Protein AF-A0A800EQT8-F1 (afdb_monomer)

Sequence (87 aa):
APVAWRGALPTTYHLGPGPATVRVHLEFDWNLEPAYNVIARMEGSEYPDEWVIRGNHRDGWAMGAADPASGHVAMMEEARAIGELAR

Secondary structure (DSSP, 8-state):
--GGG--SSSS-------SPPP----------------------SS-TTS----------SSS-IIIIIHHHHHHHHHHHHHHHHT-

Structure (mmCIF, N/CA/C/O backbone):
data_AF-A0A800EQT8-F1
#
_entry.id   AF-A0A800EQT8-F1
#
loop_
_atom_site.group_PDB
_atom_site.id
_atom_site.type_symbol
_atom_site.label_atom_id
_atom_site.label_alt_id
_atom_site.label_comp_id
_atom_site.label_asym_id
_atom_site.label_entity_id
_atom_site.label_seq_id
_atom_site.pdbx_PDB_ins_code
_atom_site.Cartn_x
_atom_site.Cartn_y
_atom_site.Cartn_z
_atom_site.occupancy
_atom_site.B_iso_or_equiv
_atom_site.auth_seq_id
_atom_site.auth_comp_id
_atom_site.auth_asym_id
_atom_site.auth_atom_id
_atom_site.pdbx_PDB_model_num
ATOM 1 N N . ALA A 1 1 ? 4.406 0.671 -33.417 1.00 93.50 1 ALA A N 1
ATOM 2 C CA . ALA A 1 1 ? 3.564 -0.272 -32.653 1.00 93.50 1 ALA A CA 1
ATOM 3 C C . ALA A 1 1 ? 2.098 -0.131 -33.082 1.00 93.50 1 ALA A C 1
ATOM 5 O O . ALA A 1 1 ? 1.743 0.942 -33.593 1.00 93.50 1 ALA A O 1
ATOM 6 N N . PRO A 1 2 ? 1.258 -1.173 -32.913 1.00 96.69 2 PRO A N 1
ATOM 7 C CA . PRO A 1 2 ? -0.198 -1.081 -33.065 1.00 96.69 2 PRO A CA 1
ATOM 8 C C . PRO A 1 2 ? -0.767 0.115 -32.297 1.00 96.69 2 PRO A C 1
ATOM 10 O O . PRO A 1 2 ? -0.197 0.509 -31.283 1.00 96.69 2 PRO A O 1
ATOM 13 N N . VAL A 1 3 ? -1.864 0.710 -32.773 1.00 96.06 3 VAL A N 1
ATOM 14 C CA . VAL A 1 3 ? -2.421 1.949 -32.191 1.00 96.06 3 VAL A CA 1
ATOM 15 C C . VAL A 1 3 ? -2.694 1.803 -30.692 1.00 96.06 3 VAL A C 1
ATOM 17 O O . VAL A 1 3 ? -2.278 2.663 -29.926 1.00 96.06 3 VAL A O 1
ATOM 20 N N . ALA A 1 4 ? -3.272 0.675 -30.270 1.00 97.56 4 ALA A N 1
ATOM 21 C CA . ALA A 1 4 ? -3.582 0.395 -28.866 1.00 97.56 4 ALA A CA 1
ATOM 22 C C . ALA A 1 4 ? -2.350 0.227 -27.946 1.00 97.56 4 ALA A C 1
ATOM 24 O O . ALA A 1 4 ? -2.510 0.129 -26.738 1.00 97.56 4 ALA A O 1
ATOM 25 N N . TRP A 1 5 ? -1.131 0.171 -28.498 1.00 96.75 5 TRP A N 1
ATOM 26 C CA . TRP A 1 5 ? 0.125 -0.042 -27.759 1.00 96.75 5 TRP A CA 1
ATOM 27 C C . TRP A 1 5 ? 1.007 1.216 -27.707 1.00 96.75 5 TRP A C 1
ATOM 29 O O . TRP A 1 5 ? 2.136 1.169 -27.221 1.00 96.75 5 TRP A O 1
ATOM 39 N N . ARG A 1 6 ? 0.547 2.335 -28.276 1.00 96.94 6 ARG A N 1
ATOM 40 C CA . ARG A 1 6 ? 1.291 3.600 -28.269 1.00 96.94 6 ARG A CA 1
ATOM 41 C C . ARG A 1 6 ? 0.947 4.378 -27.005 1.00 96.94 6 ARG A C 1
ATOM 43 O O . ARG A 1 6 ? -0.226 4.542 -26.689 1.00 96.94 6 ARG A O 1
ATOM 50 N N . GLY A 1 7 ? 1.968 4.876 -26.317 1.00 95.88 7 GLY A N 1
ATOM 51 C CA . GLY A 1 7 ? 1.804 5.873 -25.260 1.00 95.88 7 GLY A CA 1
ATOM 52 C C . GLY A 1 7 ? 1.959 7.302 -25.792 1.00 95.88 7 GLY A C 1
ATOM 53 O O . GLY A 1 7 ? 1.977 7.530 -27.001 1.00 95.88 7 GLY A O 1
ATOM 54 N N . ALA A 1 8 ? 2.100 8.260 -24.877 1.00 97.06 8 ALA A N 1
ATOM 55 C CA . ALA A 1 8 ? 2.183 9.689 -25.187 1.00 97.06 8 ALA A CA 1
ATOM 56 C C . ALA A 1 8 ? 3.619 10.256 -25.206 1.00 97.06 8 ALA A C 1
ATOM 58 O O . ALA A 1 8 ? 3.797 11.472 -25.184 1.00 97.06 8 ALA A O 1
ATOM 59 N N . LEU A 1 9 ? 4.656 9.410 -25.220 1.00 97.06 9 LEU A N 1
ATOM 60 C CA . LEU A 1 9 ? 6.036 9.893 -25.315 1.00 97.06 9 LEU A CA 1
ATOM 61 C C . LEU A 1 9 ? 6.323 10.424 -26.730 1.00 97.06 9 LEU A C 1
ATOM 63 O O . LEU A 1 9 ? 5.840 9.842 -27.705 1.00 97.06 9 LEU A O 1
ATOM 67 N N . PRO A 1 10 ? 7.154 11.474 -26.873 1.00 96.56 10 PRO A N 1
ATOM 68 C CA . PRO A 1 10 ? 7.502 12.065 -28.165 1.00 96.56 10 PRO A CA 1
ATOM 69 C C . PRO A 1 10 ? 8.552 11.221 -28.913 1.00 96.56 10 PRO A C 1
ATOM 71 O O . PRO A 1 10 ? 9.616 11.702 -29.288 1.00 96.56 10 PRO A O 1
ATOM 74 N N . THR A 1 11 ? 8.273 9.933 -29.107 1.00 94.06 11 THR A N 1
ATOM 75 C CA . THR A 1 11 ? 9.129 8.993 -29.837 1.00 94.06 11 THR A CA 1
ATOM 76 C C . THR A 1 11 ? 8.291 7.962 -30.587 1.00 94.06 11 THR A C 1
ATOM 78 O O . THR A 1 11 ? 7.142 7.684 -30.238 1.00 94.06 11 THR A O 1
ATOM 81 N N . THR A 1 12 ? 8.867 7.362 -31.629 1.00 94.69 12 THR A N 1
ATOM 82 C CA . THR A 1 12 ? 8.211 6.254 -32.326 1.00 94.69 12 THR A CA 1
ATOM 83 C C . THR A 1 12 ? 8.304 4.996 -31.469 1.00 94.69 12 THR A C 1
ATOM 85 O O . THR A 1 12 ? 9.384 4.510 -31.151 1.00 94.69 12 THR A O 1
ATOM 88 N N . TYR A 1 13 ? 7.152 4.436 -31.109 1.00 96.12 13 TYR A N 1
ATOM 89 C CA . TYR A 1 13 ? 7.083 3.186 -30.358 1.00 96.12 13 TYR A CA 1
ATOM 90 C C . TYR A 1 13 ? 7.397 2.008 -31.287 1.00 96.12 13 TYR A C 1
ATOM 92 O O . TYR A 1 13 ? 6.577 1.640 -32.138 1.00 96.12 13 TYR A O 1
ATOM 100 N N . HIS A 1 14 ? 8.564 1.395 -31.121 1.00 93.88 14 HIS A N 1
ATOM 101 C CA . HIS A 1 14 ? 8.962 0.171 -31.815 1.00 93.88 14 HIS A CA 1
ATOM 102 C C . HIS A 1 14 ? 8.696 -1.052 -30.927 1.00 93.88 14 HIS A C 1
ATOM 104 O O . HIS A 1 14 ? 8.819 -0.969 -29.711 1.00 93.88 14 HIS A O 1
ATOM 110 N N . LEU A 1 15 ? 8.331 -2.190 -31.528 1.00 93.56 15 LEU A N 1
ATOM 111 C CA . LEU A 1 15 ? 8.235 -3.474 -30.809 1.00 93.56 15 LEU A CA 1
ATOM 112 C C . LEU A 1 15 ? 9.585 -4.213 -30.761 1.00 93.56 15 LEU A C 1
ATOM 114 O O . LEU A 1 15 ? 9.701 -5.254 -30.125 1.00 93.56 15 LEU A O 1
ATOM 118 N N . GLY A 1 16 ? 10.600 -3.654 -31.426 1.00 91.38 16 GLY A N 1
ATOM 119 C CA . GLY A 1 16 ? 11.919 -4.249 -31.550 1.00 91.38 16 GLY A CA 1
ATOM 120 C C . GLY A 1 16 ? 11.972 -5.420 -32.543 1.00 91.38 16 GLY A C 1
ATOM 121 O O . GLY A 1 16 ? 11.034 -5.616 -33.323 1.00 91.38 16 GLY A O 1
ATOM 122 N N . PRO A 1 17 ? 13.080 -6.180 -32.514 1.00 91.31 17 PRO A N 1
ATOM 123 C CA . PRO A 1 17 ? 14.255 -5.952 -31.661 1.00 91.31 17 PRO A CA 1
ATOM 124 C C . PRO A 1 17 ? 15.130 -4.768 -32.130 1.00 91.31 17 PRO A C 1
ATOM 126 O O . PRO A 1 17 ? 15.147 -4.427 -33.309 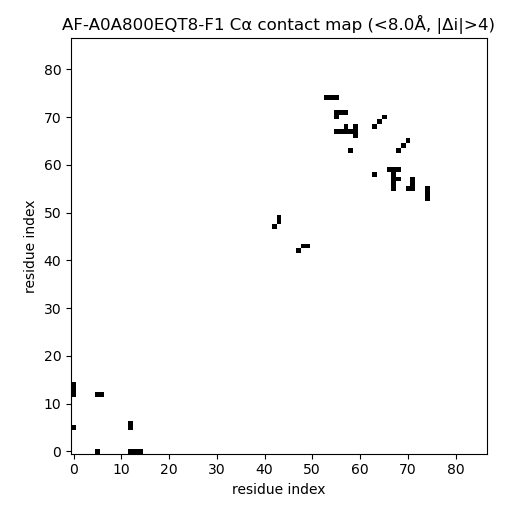1.00 91.31 17 PRO A O 1
ATOM 129 N N . GLY A 1 18 ? 15.905 -4.185 -31.205 1.00 83.00 18 GLY A N 1
ATOM 130 C CA . GLY A 1 18 ? 17.104 -3.393 -31.525 1.00 83.00 18 GLY A CA 1
ATOM 131 C C . GLY A 1 18 ? 16.913 -1.897 -31.840 1.00 83.00 18 GLY A C 1
ATOM 132 O O . GLY A 1 18 ? 15.802 -1.373 -31.743 1.00 83.00 18 GLY A O 1
ATOM 133 N N . PRO A 1 19 ? 18.009 -1.183 -32.186 1.00 91.44 19 PRO A N 1
ATOM 134 C CA . PRO A 1 19 ? 19.378 -1.689 -32.398 1.00 91.44 19 PRO A CA 1
ATOM 135 C C . PRO A 1 19 ? 20.260 -1.715 -31.136 1.00 91.44 19 PRO A C 1
ATOM 137 O O . PRO A 1 19 ? 21.370 -2.236 -31.178 1.00 91.44 19 PRO A O 1
ATOM 140 N N . ALA A 1 20 ? 19.804 -1.134 -30.026 1.00 92.44 20 ALA A N 1
ATOM 141 C CA . ALA A 1 20 ? 20.612 -0.998 -28.820 1.00 92.44 20 ALA A CA 1
ATOM 142 C C . ALA A 1 20 ? 20.565 -2.251 -27.932 1.00 92.44 20 ALA A C 1
ATOM 144 O O . ALA A 1 20 ? 19.510 -2.860 -27.751 1.00 92.44 20 ALA A O 1
ATOM 145 N N . THR A 1 21 ? 21.700 -2.569 -27.309 1.00 94.19 21 THR A N 1
ATOM 146 C CA . THR A 1 21 ? 21.774 -3.522 -26.197 1.00 94.19 21 THR A CA 1
ATOM 147 C C . THR A 1 21 ? 21.600 -2.767 -24.885 1.00 94.19 21 THR A C 1
ATOM 149 O O . THR A 1 21 ? 22.393 -1.881 -24.568 1.00 94.19 21 THR A O 1
ATOM 152 N N . VAL A 1 22 ? 20.584 -3.131 -24.102 1.00 94.69 22 VAL A N 1
ATOM 153 C CA . VAL A 1 22 ? 20.365 -2.574 -22.761 1.00 94.69 22 VAL A CA 1
ATOM 154 C C . VAL A 1 22 ? 21.002 -3.502 -21.731 1.00 94.69 22 VAL A C 1
ATOM 156 O O . VAL A 1 22 ? 20.671 -4.683 -21.670 1.00 94.69 22 VAL A O 1
ATOM 159 N N . ARG A 1 23 ? 21.911 -2.971 -20.907 1.00 96.62 23 ARG A N 1
ATOM 160 C CA . ARG A 1 23 ? 22.450 -3.672 -19.735 1.00 96.62 23 ARG A CA 1
ATOM 161 C C . ARG A 1 23 ? 21.738 -3.158 -18.493 1.00 96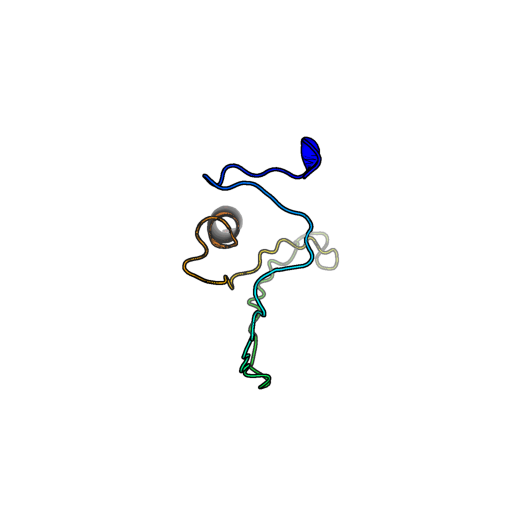.62 23 ARG A C 1
ATOM 163 O O . ARG A 1 23 ? 21.882 -1.989 -18.148 1.00 96.62 23 ARG A O 1
ATOM 170 N N . VAL A 1 24 ? 20.994 -4.036 -17.834 1.00 97.31 24 VAL A N 1
ATOM 171 C CA . VAL A 1 24 ? 20.308 -3.745 -16.572 1.00 97.31 24 VAL A CA 1
ATOM 172 C C . VAL A 1 24 ? 21.136 -4.339 -15.433 1.00 97.31 24 VAL A C 1
ATOM 174 O O . VAL A 1 24 ? 21.527 -5.502 -15.505 1.00 97.31 24 VAL A O 1
ATOM 177 N N . HIS A 1 25 ? 21.434 -3.536 -14.414 1.00 97.69 25 HIS A N 1
ATOM 178 C CA . HIS A 1 25 ? 22.140 -3.957 -13.204 1.00 97.69 25 HIS A CA 1
ATOM 179 C C . HIS A 1 25 ? 21.246 -3.674 -12.002 1.00 97.69 25 HIS A C 1
ATOM 181 O O . HIS A 1 25 ? 20.760 -2.552 -11.869 1.00 97.69 25 HIS A O 1
ATOM 187 N N . LEU A 1 26 ? 21.002 -4.682 -11.168 1.00 97.56 26 LEU A N 1
ATOM 188 C CA . LEU A 1 26 ? 20.066 -4.605 -10.053 1.00 97.56 26 LEU A CA 1
ATOM 189 C C . LEU A 1 26 ? 20.733 -5.130 -8.788 1.00 97.56 26 LEU A C 1
ATOM 191 O O . LEU A 1 26 ? 21.320 -6.209 -8.801 1.00 97.56 26 LEU A O 1
ATOM 195 N N . GLU A 1 27 ? 20.579 -4.382 -7.706 1.00 97.88 27 GLU A N 1
ATOM 196 C CA . GLU A 1 27 ? 20.962 -4.774 -6.356 1.00 97.88 27 GLU A CA 1
ATOM 197 C C . GLU A 1 27 ? 19.740 -4.549 -5.466 1.00 97.88 27 GLU A C 1
ATOM 199 O O . GLU A 1 27 ? 19.116 -3.489 -5.524 1.00 97.88 27 GLU A O 1
ATOM 204 N N . PHE A 1 28 ? 19.368 -5.559 -4.687 1.00 97.56 28 PHE A N 1
ATOM 205 C CA . PHE A 1 28 ? 18.201 -5.522 -3.814 1.00 97.56 28 PHE A CA 1
ATOM 206 C C . PHE A 1 28 ? 18.584 -6.036 -2.434 1.00 97.56 28 PHE A C 1
ATOM 208 O O . PHE A 1 28 ? 19.388 -6.964 -2.320 1.00 97.56 28 PHE A O 1
ATOM 215 N N . ASP A 1 29 ? 17.960 -5.458 -1.414 1.00 97.12 29 ASP A N 1
ATOM 216 C CA . ASP A 1 29 ? 17.975 -5.999 -0.064 1.00 97.12 29 ASP A CA 1
ATOM 217 C C . ASP A 1 29 ? 16.781 -6.953 0.117 1.00 97.12 29 ASP A C 1
ATOM 219 O O . ASP A 1 29 ? 15.646 -6.606 -0.209 1.00 97.12 29 ASP A O 1
ATOM 223 N N . TRP A 1 30 ? 17.058 -8.160 0.608 1.00 97.12 30 TRP A N 1
ATOM 224 C CA . TRP A 1 30 ? 16.078 -9.220 0.871 1.00 97.12 30 TRP A CA 1
ATOM 225 C C . TRP A 1 30 ? 16.007 -9.592 2.356 1.00 97.12 30 TRP A C 1
ATOM 227 O O . TRP A 1 30 ? 15.551 -10.684 2.705 1.00 97.12 30 TRP A O 1
ATOM 237 N N . ASN A 1 31 ? 16.499 -8.720 3.232 1.00 98.00 31 ASN A N 1
ATOM 238 C CA . ASN A 1 31 ? 16.446 -8.919 4.670 1.00 98.00 31 ASN A CA 1
ATOM 239 C C . ASN A 1 31 ? 15.000 -9.028 5.177 1.00 98.00 31 ASN A C 1
ATOM 241 O O . ASN A 1 31 ? 14.059 -8.452 4.628 1.00 98.00 31 ASN A O 1
ATOM 245 N N . LEU A 1 32 ? 14.831 -9.798 6.255 1.00 97.81 32 LEU A N 1
ATOM 246 C CA . LEU A 1 32 ? 13.572 -9.862 6.986 1.00 97.81 32 LEU A CA 1
ATOM 247 C C . LEU A 1 32 ? 13.477 -8.658 7.915 1.00 97.81 32 LEU A C 1
ATOM 249 O O . LEU A 1 32 ? 14.286 -8.522 8.830 1.00 97.81 32 LEU A O 1
ATOM 253 N N . GLU A 1 33 ? 12.444 -7.849 7.715 1.00 96.75 33 GLU A N 1
ATOM 254 C CA . GLU A 1 33 ? 12.153 -6.690 8.552 1.00 96.75 33 GLU A CA 1
ATOM 255 C C . GLU A 1 33 ? 10.860 -6.902 9.351 1.00 96.75 33 GLU A C 1
ATOM 257 O O . GLU A 1 33 ? 9.907 -7.515 8.851 1.00 96.75 33 GLU A O 1
ATOM 262 N N . PRO A 1 34 ? 10.785 -6.410 10.599 1.00 97.88 34 PRO A N 1
ATOM 263 C CA . PRO A 1 34 ? 9.561 -6.484 11.377 1.00 97.88 34 PRO A CA 1
ATOM 264 C C . PRO A 1 34 ? 8.487 -5.560 10.787 1.00 97.88 34 PRO A C 1
ATOM 266 O O . PRO A 1 34 ? 8.694 -4.360 10.613 1.00 97.88 34 PRO A O 1
ATOM 269 N N . ALA A 1 35 ? 7.300 -6.117 10.550 1.00 97.31 35 ALA A N 1
ATOM 270 C CA . ALA A 1 35 ? 6.098 -5.367 10.201 1.00 97.31 35 ALA A CA 1
ATOM 271 C C . ALA A 1 35 ? 5.131 -5.343 11.393 1.00 97.31 35 ALA A C 1
ATOM 273 O O . ALA A 1 35 ? 4.942 -6.352 12.075 1.00 97.31 35 ALA A O 1
ATOM 274 N N . TYR A 1 36 ? 4.504 -4.192 11.637 1.00 98.19 36 TYR A N 1
ATOM 275 C CA . TYR A 1 36 ? 3.632 -3.984 12.792 1.00 98.19 36 TYR A CA 1
ATOM 276 C C . TYR A 1 36 ? 2.206 -3.673 12.357 1.00 98.19 36 TYR A C 1
ATOM 278 O O . TYR A 1 36 ? 1.960 -2.683 11.669 1.00 98.19 36 TYR A O 1
ATOM 286 N N . ASN A 1 37 ? 1.263 -4.473 12.850 1.00 98.31 37 ASN A N 1
ATOM 287 C CA . ASN A 1 37 ? -0.159 -4.167 12.782 1.00 98.31 37 ASN A CA 1
ATOM 288 C C . ASN A 1 37 ? -0.618 -3.557 14.107 1.00 98.31 37 ASN A C 1
ATOM 290 O O . ASN A 1 37 ? -0.263 -4.044 15.180 1.00 98.31 37 ASN A O 1
ATOM 294 N N . VAL A 1 38 ? -1.445 -2.516 14.027 1.00 97.81 38 VAL A N 1
ATOM 295 C CA . VAL A 1 38 ? -2.139 -1.950 15.188 1.00 97.81 38 VAL A CA 1
ATOM 296 C C . VAL A 1 3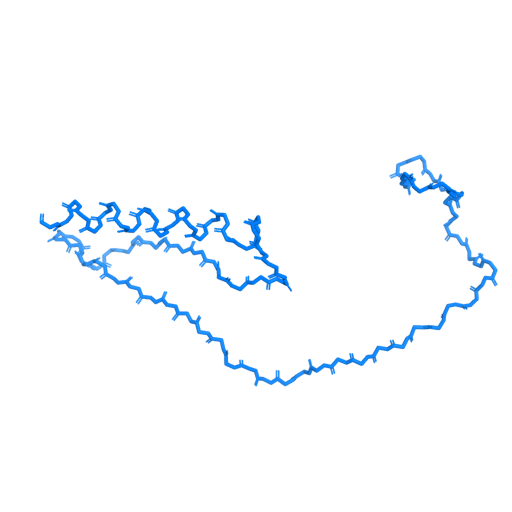8 ? -3.564 -2.487 15.182 1.00 97.81 38 VAL A C 1
ATOM 298 O O . VAL A 1 38 ? -4.292 -2.288 14.213 1.00 97.81 38 VAL A O 1
ATOM 301 N N . ILE A 1 39 ? -3.952 -3.178 16.254 1.00 97.81 39 ILE A N 1
ATOM 302 C CA . ILE A 1 39 ? -5.275 -3.791 16.403 1.00 97.81 39 ILE A CA 1
ATOM 303 C C . ILE A 1 39 ? -5.924 -3.220 17.661 1.00 97.81 39 ILE A C 1
ATOM 305 O O . ILE A 1 39 ? -5.371 -3.331 18.754 1.00 97.81 39 ILE A O 1
ATOM 309 N N . ALA A 1 40 ? -7.103 -2.626 17.496 1.00 96.06 40 ALA A N 1
ATOM 310 C CA . ALA A 1 40 ? -7.955 -2.166 18.584 1.00 96.06 40 ALA A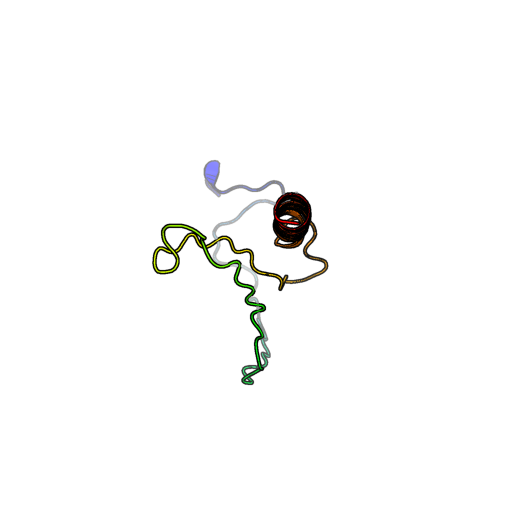 CA 1
ATOM 311 C C . ALA A 1 40 ? -9.295 -2.909 18.527 1.00 96.06 40 ALA A C 1
ATOM 313 O O . ALA A 1 40 ? -9.760 -3.268 17.445 1.00 96.06 40 ALA A O 1
ATOM 314 N N . ARG A 1 41 ? -9.914 -3.141 19.690 1.00 95.50 41 ARG A N 1
ATOM 315 C CA . ARG A 1 41 ? -11.212 -3.814 19.811 1.00 95.50 41 ARG A CA 1
ATOM 316 C C . ARG A 1 41 ? -12.158 -2.965 20.651 1.00 95.50 41 ARG A C 1
ATOM 318 O O . ARG A 1 41 ? -11.784 -2.512 21.729 1.00 95.50 41 ARG A O 1
ATOM 325 N N . MET A 1 42 ? -13.381 -2.809 20.159 1.00 94.81 42 MET A N 1
ATOM 326 C CA . MET A 1 42 ? -14.542 -2.383 20.933 1.00 94.81 42 MET A CA 1
ATOM 327 C C . MET A 1 42 ? -15.444 -3.609 21.081 1.00 94.81 42 MET A C 1
ATOM 329 O O . MET A 1 42 ? -15.795 -4.231 20.081 1.00 94.81 42 MET A O 1
ATOM 333 N N . GLU A 1 43 ? -15.733 -4.015 22.314 1.00 95.25 43 GLU A N 1
ATOM 334 C CA . GLU A 1 43 ? -16.551 -5.201 22.579 1.00 95.25 43 GLU A CA 1
ATOM 335 C C . GLU A 1 43 ? -18.038 -4.880 22.386 1.00 95.25 43 GLU A C 1
ATOM 337 O O . GLU A 1 43 ? -18.525 -3.857 22.867 1.00 95.25 43 GLU A O 1
ATOM 342 N N . GLY A 1 44 ? -18.749 -5.736 21.647 1.00 96.00 44 GLY A N 1
ATOM 343 C CA . GLY A 1 44 ? -20.189 -5.597 21.439 1.00 96.00 44 GLY A CA 1
ATOM 344 C C . GLY A 1 44 ? -20.963 -5.891 22.723 1.00 96.00 44 GLY A C 1
ATOM 345 O O . GLY A 1 44 ? -20.643 -6.834 23.438 1.00 96.00 44 GLY A O 1
ATOM 346 N N . SER A 1 45 ? -21.999 -5.104 23.012 1.00 95.44 45 SER A N 1
ATOM 347 C CA . SER A 1 45 ? -22.797 -5.258 24.236 1.00 95.44 45 SER A CA 1
ATOM 348 C C . SER A 1 45 ? -23.782 -6.433 24.200 1.00 95.44 45 SER A C 1
ATOM 350 O O . SER A 1 45 ? -24.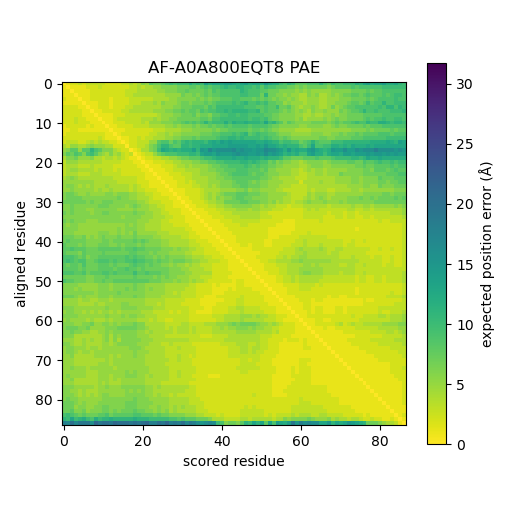087 -6.991 25.250 1.00 95.44 45 SER A O 1
ATOM 352 N N . GLU A 1 46 ? -24.288 -6.795 23.015 1.00 97.88 46 GLU A N 1
ATOM 353 C CA . GLU A 1 46 ? -25.258 -7.889 22.827 1.00 97.88 46 GLU A CA 1
ATOM 354 C C . GLU A 1 46 ? -24.611 -9.146 22.222 1.00 97.88 46 GLU A C 1
ATOM 356 O O . GLU A 1 46 ? -24.835 -10.248 22.716 1.00 97.88 46 GLU A O 1
ATOM 361 N N . TYR A 1 47 ? -23.754 -8.975 21.206 1.00 98.00 47 TYR A N 1
ATOM 362 C CA . TYR A 1 47 ? -23.077 -10.066 20.488 1.00 98.00 47 TYR A CA 1
ATOM 363 C C . TYR A 1 47 ? -21.540 -9.911 20.554 1.00 98.00 47 TYR A C 1
ATOM 365 O O . TYR A 1 47 ? -20.913 -9.591 19.544 1.00 98.00 47 TYR A O 1
ATOM 373 N N . PRO A 1 48 ? -20.896 -10.096 21.726 1.00 96.75 48 PRO A N 1
ATOM 374 C CA . PRO A 1 48 ? -19.454 -9.851 21.906 1.00 96.75 48 PRO A CA 1
ATOM 375 C C . PRO A 1 48 ? -18.544 -10.787 21.090 1.00 96.75 48 PRO A C 1
ATOM 377 O O . PRO A 1 48 ? -17.379 -10.450 20.844 1.00 96.75 48 PRO A O 1
ATOM 380 N N . ASP A 1 49 ? -19.074 -11.936 20.664 1.00 97.62 49 ASP A N 1
ATOM 381 C CA . ASP A 1 49 ? -18.368 -12.966 19.896 1.00 97.62 49 ASP A CA 1
ATOM 382 C C . ASP A 1 49 ? -18.578 -12.858 18.374 1.00 97.62 49 ASP A C 1
ATOM 384 O O . ASP A 1 49 ? -17.966 -13.614 17.616 1.00 97.62 49 ASP A O 1
ATOM 388 N N . GLU A 1 50 ? -19.401 -11.913 17.903 1.00 97.94 50 GLU A N 1
ATOM 389 C CA . GLU A 1 50 ? -19.596 -11.636 16.477 1.00 97.94 50 GLU A CA 1
ATOM 390 C C . GLU A 1 50 ? -18.717 -10.464 16.022 1.00 97.94 50 GLU A C 1
ATOM 392 O O . GLU A 1 50 ? -18.677 -9.402 16.643 1.00 97.94 50 GLU A O 1
ATOM 397 N N . TRP A 1 51 ? -17.978 -10.655 14.926 1.00 96.44 51 TRP A N 1
ATOM 398 C CA . TRP A 1 51 ? -16.911 -9.738 14.524 1.00 96.44 51 TRP A CA 1
ATOM 399 C C . TRP A 1 51 ? -17.292 -8.910 13.302 1.00 96.44 51 TRP A C 1
ATOM 401 O O . TRP A 1 51 ? -17.585 -9.447 12.234 1.00 96.44 51 TRP A O 1
ATOM 411 N N . VAL A 1 52 ? -17.148 -7.592 13.427 1.00 97.25 52 VAL A N 1
ATOM 412 C CA . VAL A 1 52 ? -17.051 -6.671 12.290 1.00 97.25 52 VAL A CA 1
ATOM 413 C C . VAL A 1 52 ? -15.629 -6.122 12.258 1.00 97.25 52 VAL A C 1
ATOM 415 O O . VAL A 1 52 ? -15.164 -5.535 13.232 1.00 97.25 52 VAL A O 1
ATOM 418 N N . ILE A 1 53 ? -14.921 -6.328 11.145 1.00 97.56 53 ILE A N 1
ATOM 419 C CA . ILE A 1 53 ? -13.520 -5.917 10.999 1.00 97.56 53 ILE A CA 1
ATOM 420 C C . ILE A 1 53 ? -13.428 -4.757 10.011 1.00 97.56 53 ILE A C 1
ATOM 422 O O . ILE A 1 53 ? -13.773 -4.891 8.837 1.00 97.56 53 ILE A O 1
ATOM 426 N N . ARG A 1 54 ? -12.893 -3.628 10.482 1.00 97.31 54 ARG A N 1
ATOM 427 C CA . ARG A 1 54 ? -12.550 -2.456 9.674 1.00 97.31 54 ARG A CA 1
ATOM 428 C C . ARG A 1 54 ? -11.034 -2.258 9.703 1.00 97.31 54 ARG A C 1
ATOM 430 O O . ARG A 1 54 ? -10.455 -2.143 10.777 1.00 97.31 54 ARG A O 1
ATOM 437 N N . GLY A 1 55 ? -10.395 -2.224 8.531 1.00 97.81 55 GLY A N 1
ATOM 438 C CA . GLY A 1 55 ? -8.939 -2.079 8.428 1.00 97.81 55 GLY A CA 1
ATOM 439 C C . GLY A 1 55 ? -8.465 -1.286 7.211 1.00 97.81 55 GLY A C 1
ATOM 440 O O . GLY A 1 55 ? -9.182 -1.130 6.220 1.00 97.81 55 GLY A O 1
ATOM 441 N N . ASN A 1 56 ? -7.236 -0.785 7.299 1.00 98.50 56 ASN A N 1
ATOM 442 C CA . ASN A 1 56 ? -6.512 -0.074 6.250 1.00 98.50 56 ASN A CA 1
ATOM 443 C C . ASN A 1 56 ? -5.001 -0.281 6.482 1.00 98.50 56 ASN A C 1
ATOM 445 O O . ASN A 1 56 ? -4.556 -0.232 7.630 1.00 98.50 56 ASN A O 1
ATOM 449 N N . HIS A 1 57 ? -4.228 -0.542 5.422 1.00 98.38 57 HIS A N 1
ATOM 450 C CA . HIS A 1 57 ? -2.764 -0.608 5.539 1.00 98.38 57 HIS A CA 1
ATOM 451 C C . HIS A 1 57 ? -2.185 0.788 5.771 1.00 98.38 57 HIS A C 1
ATOM 453 O O . HIS A 1 57 ? -2.813 1.783 5.431 1.00 98.38 57 HIS A O 1
ATOM 459 N N . ARG A 1 58 ? -1.000 0.878 6.374 1.00 97.44 58 ARG A N 1
ATOM 460 C CA . ARG A 1 58 ? -0.411 2.166 6.778 1.00 97.44 58 ARG A CA 1
ATOM 461 C C . ARG A 1 58 ? 0.870 2.500 6.022 1.00 97.44 58 ARG A C 1
ATOM 463 O O . ARG A 1 58 ? 1.201 3.672 5.871 1.00 97.44 58 ARG A O 1
ATOM 470 N N . ASP A 1 59 ? 1.599 1.485 5.592 1.00 97.31 59 ASP A N 1
ATOM 471 C CA . ASP A 1 59 ? 2.830 1.603 4.827 1.00 97.31 59 ASP A CA 1
ATOM 472 C C . ASP A 1 59 ? 2.554 2.018 3.377 1.00 97.31 59 ASP A C 1
ATOM 474 O O . ASP A 1 59 ? 1.577 1.588 2.764 1.00 97.31 59 ASP A O 1
ATOM 478 N N . GLY A 1 60 ? 3.424 2.869 2.835 1.00 96.06 60 GLY A N 1
ATOM 479 C CA . GLY A 1 60 ? 3.381 3.320 1.448 1.00 96.06 60 GLY A CA 1
ATOM 480 C C . GLY A 1 60 ? 4.789 3.431 0.869 1.00 96.06 60 GLY A C 1
ATOM 481 O O . GLY A 1 60 ? 5.767 3.538 1.605 1.0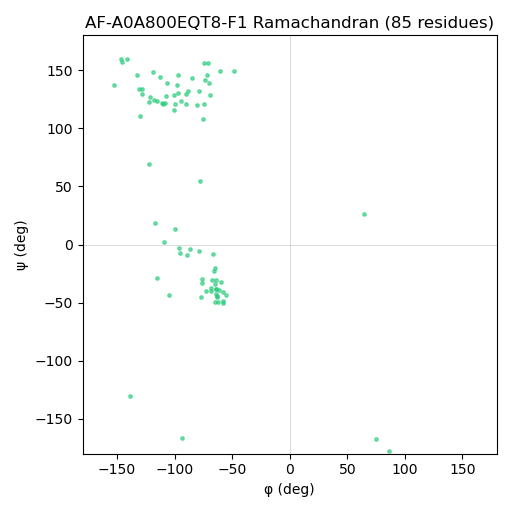0 96.06 60 GLY A O 1
ATOM 482 N N . TRP A 1 61 ? 4.896 3.424 -0.462 1.00 95.88 61 TRP A N 1
ATOM 483 C CA . TRP A 1 61 ? 6.189 3.466 -1.165 1.00 95.88 61 TRP A CA 1
ATOM 484 C C . TRP A 1 61 ? 6.979 4.766 -0.961 1.00 95.88 61 TRP A C 1
ATOM 486 O O . TRP A 1 61 ? 8.206 4.761 -0.967 1.00 95.88 61 TRP A O 1
ATOM 496 N N . ALA A 1 62 ? 6.275 5.888 -0.836 1.00 96.00 62 ALA A N 1
ATOM 497 C CA . ALA A 1 62 ? 6.847 7.218 -0.637 1.00 96.00 62 ALA A CA 1
ATOM 498 C C . ALA A 1 62 ? 5.999 7.964 0.406 1.00 96.00 62 ALA A C 1
ATOM 500 O O . ALA A 1 62 ? 5.660 7.400 1.438 1.00 96.00 62 ALA A O 1
ATOM 501 N N . MET A 1 63 ? 5.580 9.205 0.135 1.00 96.31 63 MET A N 1
ATOM 502 C CA . MET A 1 63 ? 4.700 9.951 1.052 1.00 96.31 63 MET A CA 1
ATOM 503 C C . MET A 1 63 ? 3.301 9.326 1.199 1.00 96.31 63 MET A C 1
ATOM 505 O O . MET A 1 63 ? 2.609 9.600 2.172 1.00 96.31 63 MET A O 1
ATOM 509 N N . GLY A 1 64 ? 2.866 8.526 0.218 1.00 97.50 64 GLY A N 1
ATOM 510 C CA . GLY A 1 64 ? 1.668 7.691 0.323 1.00 97.50 64 GLY A CA 1
ATOM 511 C C . GLY A 1 64 ? 0.336 8.434 0.467 1.00 97.50 64 GLY A C 1
ATOM 512 O O . GLY A 1 64 ? -0.604 7.895 1.036 1.00 97.50 64 GLY A O 1
ATOM 513 N N . ALA A 1 65 ? 0.232 9.676 -0.021 1.00 97.94 65 ALA A N 1
ATOM 514 C CA . ALA A 1 65 ? -0.951 10.516 0.196 1.00 97.94 65 ALA A CA 1
ATOM 515 C C . ALA A 1 65 ? -2.258 9.876 -0.312 1.00 97.94 65 ALA A C 1
ATOM 517 O O . ALA A 1 65 ? -3.248 9.831 0.413 1.00 97.94 65 ALA A O 1
ATOM 518 N N . ALA A 1 66 ? -2.262 9.369 -1.548 1.00 97.94 66 ALA A N 1
ATOM 519 C CA . ALA A 1 66 ? -3.406 8.635 -2.087 1.00 97.94 66 ALA A CA 1
ATOM 520 C C . ALA A 1 66 ? -3.455 7.207 -1.531 1.00 97.94 66 ALA A C 1
ATOM 522 O O . ALA A 1 66 ? -4.504 6.751 -1.089 1.00 97.94 66 ALA A O 1
ATOM 523 N N . ASP A 1 67 ? -2.308 6.539 -1.507 1.00 97.44 67 ASP A N 1
ATOM 524 C CA . ASP A 1 67 ? -2.162 5.139 -1.136 1.00 97.44 67 ASP A CA 1
ATOM 525 C C . ASP A 1 67 ? -1.042 4.991 -0.090 1.00 97.44 67 ASP A C 1
ATOM 527 O O . ASP A 1 67 ? 0.120 5.228 -0.446 1.00 97.44 67 ASP A O 1
ATOM 531 N N . PRO A 1 68 ? -1.343 4.662 1.186 1.00 97.75 68 PRO A N 1
ATOM 532 C CA . PRO A 1 68 ? -2.671 4.416 1.782 1.00 97.75 68 PRO A CA 1
ATOM 533 C C . PRO A 1 68 ? -3.327 5.601 2.491 1.00 97.75 68 PRO A C 1
ATOM 535 O O . PRO A 1 68 ? -4.453 5.463 2.982 1.00 97.75 68 PRO A O 1
ATOM 538 N N . ALA A 1 69 ? -2.616 6.718 2.666 1.00 98.12 69 ALA A N 1
ATOM 539 C CA . ALA A 1 69 ? -2.923 7.673 3.729 1.00 98.12 69 ALA A CA 1
ATOM 540 C C . ALA A 1 69 ? -4.343 8.241 3.629 1.00 98.12 69 ALA A C 1
ATOM 542 O O . ALA A 1 69 ? -4.972 8.464 4.659 1.00 98.12 69 ALA A O 1
ATOM 543 N N . SER A 1 70 ? -4.879 8.401 2.416 1.00 98.44 70 SER A N 1
ATOM 544 C CA . SER A 1 70 ? -6.262 8.835 2.196 1.00 98.44 70 SER A CA 1
ATOM 545 C C . SER A 1 70 ? -7.297 7.915 2.863 1.00 98.44 70 SER A C 1
ATOM 547 O O . SER A 1 70 ? -8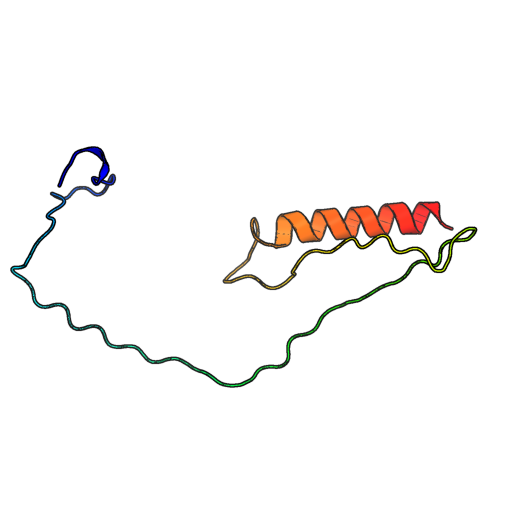.244 8.396 3.483 1.00 98.44 70 SER A O 1
ATOM 549 N N . GLY A 1 71 ? -7.092 6.595 2.811 1.00 98.44 71 GLY A N 1
ATOM 550 C CA . GLY A 1 71 ? -7.921 5.617 3.513 1.00 98.44 71 GLY A CA 1
ATOM 551 C C . GLY A 1 71 ? -7.620 5.559 5.010 1.00 98.44 71 GLY A C 1
ATOM 552 O O . GLY A 1 71 ? -8.534 5.347 5.808 1.00 98.44 71 GLY A O 1
ATOM 553 N N . HIS A 1 72 ? -6.362 5.792 5.395 1.00 98.25 72 HIS A N 1
ATOM 554 C CA . HIS A 1 72 ? -5.935 5.778 6.793 1.00 98.25 72 HIS A CA 1
ATOM 555 C C . HIS A 1 72 ? -6.583 6.900 7.597 1.00 98.25 72 HIS A C 1
ATOM 557 O O . HIS A 1 72 ? -7.167 6.646 8.647 1.00 98.25 72 HIS A O 1
ATOM 563 N N . VAL A 1 73 ? -6.536 8.135 7.088 1.00 98.25 73 VAL A N 1
ATOM 564 C CA . VAL A 1 73 ? -7.126 9.291 7.778 1.00 98.25 73 VAL A CA 1
ATOM 565 C C . VAL A 1 73 ? -8.641 9.154 7.900 1.00 98.25 73 VAL A C 1
ATOM 567 O O . VAL A 1 73 ? -9.194 9.451 8.953 1.00 98.25 73 VAL A O 1
ATOM 570 N N . ALA A 1 74 ? -9.305 8.618 6.871 1.00 98.50 74 ALA A N 1
ATOM 571 C CA . ALA A 1 74 ? -10.736 8.343 6.923 1.00 98.50 74 ALA A CA 1
ATOM 572 C C . ALA A 1 74 ? -11.079 7.299 8.002 1.00 98.50 74 ALA A C 1
ATOM 574 O O . ALA A 1 74 ? -11.997 7.515 8.788 1.00 98.50 74 ALA A O 1
ATOM 575 N N . MET A 1 75 ? -10.318 6.200 8.082 1.00 98.31 75 MET A N 1
ATOM 576 C CA . MET A 1 75 ? -10.506 5.168 9.110 1.00 98.31 75 MET A CA 1
ATOM 577 C C . MET A 1 75 ? -10.240 5.702 10.527 1.00 98.31 75 MET A C 1
ATOM 579 O O . MET A 1 75 ? -10.946 5.340 11.464 1.00 98.31 75 MET A O 1
ATOM 583 N N . MET A 1 76 ? -9.234 6.561 10.701 1.00 98.31 76 MET A N 1
ATOM 584 C CA . MET A 1 76 ? -8.923 7.152 12.005 1.00 98.31 76 MET A CA 1
ATOM 585 C C . MET A 1 76 ? -10.015 8.120 12.474 1.00 98.31 76 MET A C 1
ATOM 587 O O . MET A 1 76 ? -10.378 8.095 13.649 1.00 98.31 76 MET A O 1
ATOM 591 N N . GLU A 1 77 ? -10.583 8.928 11.574 1.00 98.56 77 GLU A N 1
ATOM 592 C CA . GLU A 1 77 ? -11.720 9.795 11.912 1.00 98.56 77 GLU A CA 1
ATOM 593 C C . GLU A 1 77 ? -12.999 8.998 12.194 1.00 98.56 77 GLU A C 1
ATOM 595 O O . GLU A 1 77 ? -13.731 9.331 13.125 1.00 98.56 77 GLU A O 1
ATOM 600 N N . GLU A 1 78 ? -13.239 7.910 11.458 1.00 97.81 78 GLU A N 1
ATOM 601 C CA . GLU A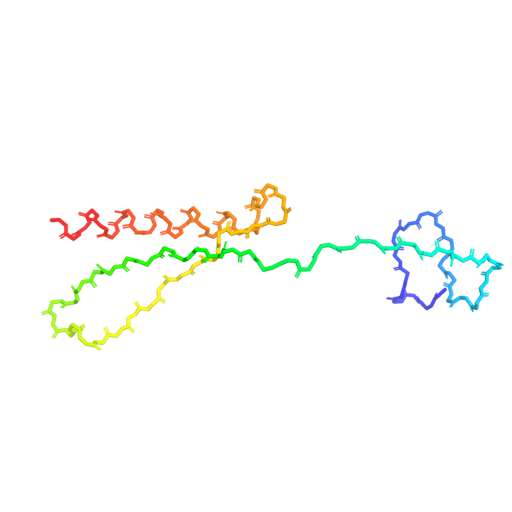 1 78 ? -14.315 6.955 11.750 1.00 97.81 78 GLU A CA 1
ATOM 602 C C . GLU A 1 78 ? -14.162 6.380 13.170 1.00 97.81 78 GLU A C 1
ATOM 604 O O . GLU A 1 78 ? -15.091 6.453 13.977 1.00 97.81 78 GLU A O 1
ATOM 609 N N . ALA A 1 79 ? -12.968 5.887 13.515 1.00 97.00 79 ALA A N 1
ATOM 610 C CA . ALA A 1 79 ? -12.677 5.348 14.841 1.00 97.00 79 ALA A CA 1
ATOM 611 C C . ALA A 1 79 ? -12.838 6.399 15.952 1.00 97.00 79 ALA A C 1
ATOM 613 O O . ALA A 1 79 ? -13.372 6.085 17.019 1.00 97.00 79 ALA A O 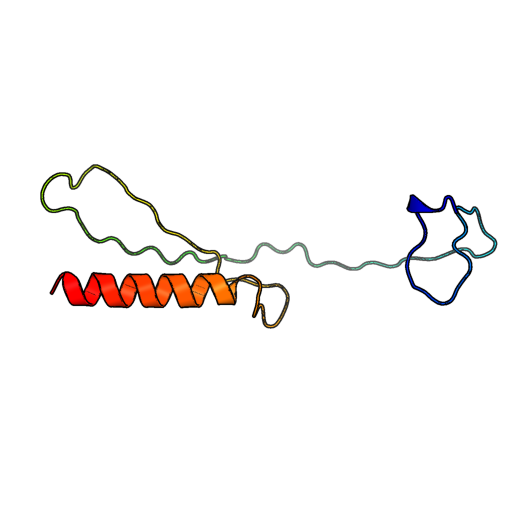1
ATOM 614 N N . ARG A 1 80 ? -12.424 7.651 15.706 1.00 97.81 80 ARG A N 1
ATOM 615 C CA . ARG A 1 80 ? -12.620 8.765 16.645 1.00 97.81 80 ARG A CA 1
ATOM 616 C C . ARG A 1 80 ? -14.106 9.027 16.886 1.00 97.81 80 ARG A C 1
ATOM 618 O O . ARG A 1 80 ? -14.521 9.092 18.039 1.00 97.81 80 ARG A O 1
ATOM 625 N N . ALA A 1 81 ? -14.902 9.137 15.821 1.00 98.31 81 ALA A N 1
ATOM 626 C CA . ALA A 1 81 ? -16.333 9.417 15.917 1.00 98.31 81 ALA A CA 1
ATOM 627 C C . ALA A 1 81 ? -17.097 8.301 16.652 1.00 98.31 81 ALA A C 1
ATOM 629 O O . ALA A 1 81 ? -17.902 8.584 17.538 1.00 98.31 81 ALA A O 1
ATOM 630 N N . ILE A 1 82 ? -16.808 7.032 16.340 1.00 96.69 82 ILE A N 1
ATOM 631 C CA . ILE A 1 82 ? -17.406 5.878 17.035 1.00 96.69 82 ILE A CA 1
ATOM 632 C C . ILE A 1 82 ? -16.983 5.861 18.511 1.00 96.69 82 ILE A C 1
ATOM 634 O O . ILE A 1 82 ? -17.812 5.647 19.392 1.00 96.69 82 ILE A O 1
ATOM 638 N N . GLY A 1 83 ? -15.705 6.128 18.794 1.00 96.00 83 GLY A N 1
ATOM 639 C CA . GLY A 1 83 ? -15.186 6.193 20.159 1.00 96.00 83 GLY A CA 1
ATOM 640 C C . GLY A 1 83 ? -15.791 7.322 21.000 1.00 96.00 83 GLY A C 1
ATOM 641 O O . GLY A 1 83 ? -15.912 7.167 22.210 1.00 96.00 83 GLY A O 1
ATOM 642 N N . GLU A 1 84 ? -16.182 8.442 20.388 1.00 97.31 84 GLU A N 1
ATOM 643 C CA . GLU A 1 84 ? -16.925 9.521 21.057 1.00 97.31 84 GLU A CA 1
ATOM 644 C C . GLU A 1 84 ? -18.380 9.137 21.330 1.00 97.31 84 GLU A C 1
ATOM 646 O O . GLU A 1 84 ? -18.880 9.429 22.412 1.00 97.31 84 GLU A O 1
ATOM 651 N N . LEU A 1 85 ? -19.038 8.454 20.389 1.00 97.12 85 LEU A N 1
ATOM 652 C CA . LEU A 1 85 ? -20.422 7.994 20.542 1.00 97.12 85 LEU A CA 1
ATOM 653 C C . LEU A 1 85 ? -20.577 6.907 21.616 1.00 97.12 85 LEU A C 1
ATOM 655 O O . LEU A 1 85 ? -21.629 6.811 22.239 1.00 97.12 85 LEU A O 1
ATOM 659 N N . ALA A 1 86 ? -19.549 6.083 21.815 1.00 93.06 86 ALA A N 1
ATOM 660 C CA . ALA A 1 86 ? -19.563 4.994 22.788 1.00 93.06 86 ALA A CA 1
ATOM 661 C C . ALA A 1 86 ? -19.318 5.441 24.247 1.00 93.06 86 ALA A C 1
ATOM 663 O O . ALA A 1 86 ? -19.360 4.594 25.141 1.00 93.06 86 ALA A O 1
ATOM 664 N N . ARG A 1 87 ? -19.002 6.723 24.485 1.00 80.25 87 ARG A N 1
ATOM 665 C CA . ARG A 1 87 ? -18.780 7.284 25.830 1.00 80.25 87 ARG A CA 1
ATOM 666 C C . ARG A 1 87 ? -20.071 7.585 26.578 1.00 80.25 87 ARG A C 1
ATOM 668 O O . ARG A 1 87 ? -21.074 7.940 25.927 1.00 80.25 87 ARG A O 1
#

Mean predicted aligned error: 4.56 Å

pLDDT: mean 96.35, std 2.83, range [80.25, 98.56]

Foldseek 3Di:
DPPVPDDDDPDDDDPDDDDDDDDDDDDDDPDDDDDDDDDDDDADPPCRPDDDDDDFDDDDPPPQVVNPVVVVVVVVVVVVVVVVVVD

Radius of gyration: 23.94 Å; Cα contacts (8 Å, |Δi|>4): 28; chains: 1; bounding box: 48×25×59 Å

Solvent-accessible surface area (backbone atoms only — not comparable to full-atom values): 6299 Å² total; per-residue (Å²): 87,61,78,93,71,55,76,90,62,100,64,86,54,72,87,62,89,68,93,73,86,84,86,86,86,87,86,81,88,83,77,92,74,93,83,86,86,88,84,86,86,82,80,47,93,87,52,62,87,62,86,84,89,86,88,70,63,79,77,47,97,66,89,20,62,77,54,26,44,52,55,37,56,54,52,52,52,50,52,51,54,53,57,59,69,74,104